Protein AF-A0A482YV62-F1 (afdb_monomer_lite)

Foldseek 3Di:
DDPPPVVVVVVVVVVPPPPPPPPPPFDKDKDKWFWPDKDWDFDDDDPVVLVVVCVVDVPPVPVSVVCVVVPPPRHTQFMWTWTDDPNAIEIETDRYDDPDRIFIWIDTHPDGHHHYYTYGDD

Structure (mmCIF, N/CA/C/O backbone):
data_AF-A0A482YV62-F1
#
_entry.id   AF-A0A482YV62-F1
#
loop_
_atom_site.group_PDB
_atom_site.id
_atom_site.type_symbol
_atom_site.label_atom_id
_atom_site.label_alt_id
_atom_site.label_comp_id
_atom_site.label_asym_id
_atom_site.label_entity_id
_atom_site.label_seq_id
_atom_site.pdbx_PDB_ins_code
_atom_site.Cartn_x
_atom_site.Cartn_y
_atom_site.Cartn_z
_atom_site.occupancy
_atom_site.B_iso_or_equiv
_atom_site.auth_seq_id
_atom_site.auth_comp_id
_atom_site.auth_asym_id
_atom_site.auth_atom_id
_atom_site.pdbx_PDB_model_num
ATOM 1 N N . MET A 1 1 ? 75.853 -0.283 -13.130 1.00 44.97 1 MET A N 1
ATOM 2 C CA . MET A 1 1 ? 74.416 -0.046 -13.407 1.00 44.97 1 MET A CA 1
ATOM 3 C C . MET A 1 1 ? 73.704 0.161 -12.076 1.00 44.97 1 MET A C 1
ATOM 5 O O . MET A 1 1 ? 73.847 -0.661 -11.182 1.00 44.97 1 MET A O 1
ATOM 9 N N . ASN A 1 2 ? 73.066 1.320 -11.905 1.00 40.59 2 ASN A N 1
ATOM 10 C CA . ASN A 1 2 ? 72.618 1.861 -10.618 1.00 40.59 2 ASN A CA 1
ATOM 11 C C . ASN A 1 2 ? 71.328 1.192 -10.106 1.00 40.59 2 ASN A C 1
ATOM 13 O O . ASN A 1 2 ? 70.247 1.453 -10.627 1.00 40.59 2 ASN A O 1
ATOM 17 N N . MET A 1 3 ? 71.416 0.442 -9.002 1.00 46.16 3 MET A N 1
ATOM 18 C CA . MET A 1 3 ? 70.279 -0.147 -8.260 1.00 46.16 3 MET A CA 1
ATOM 19 C C . MET A 1 3 ? 69.354 0.879 -7.562 1.00 46.16 3 MET A C 1
ATOM 21 O O . MET A 1 3 ? 68.554 0.523 -6.704 1.00 46.16 3 MET A O 1
ATOM 25 N N . ARG A 1 4 ? 69.427 2.170 -7.910 1.00 43.56 4 ARG A N 1
ATOM 26 C CA . ARG A 1 4 ? 68.590 3.233 -7.319 1.00 43.56 4 ARG A CA 1
ATOM 27 C C . ARG A 1 4 ? 67.316 3.550 -8.106 1.00 43.56 4 ARG A C 1
ATOM 29 O O . ARG A 1 4 ? 66.460 4.259 -7.586 1.00 43.56 4 ARG A O 1
ATOM 36 N N . GLN A 1 5 ? 67.170 3.048 -9.334 1.00 46.38 5 GLN A N 1
ATOM 37 C CA . GLN A 1 5 ? 66.008 3.367 -10.177 1.00 46.38 5 GLN A CA 1
ATOM 38 C C . GLN A 1 5 ? 64.793 2.459 -9.939 1.00 46.38 5 GLN A C 1
ATOM 40 O O . GLN A 1 5 ? 63.671 2.899 -10.167 1.00 46.38 5 GLN A O 1
ATOM 45 N N . TYR A 1 6 ? 64.975 1.250 -9.400 1.00 47.41 6 TYR A N 1
ATOM 46 C CA . TYR A 1 6 ? 63.864 0.309 -9.206 1.00 47.41 6 TYR A CA 1
ATOM 47 C C . TYR A 1 6 ? 62.937 0.672 -8.038 1.00 47.41 6 TYR A C 1
ATOM 49 O O . TYR A 1 6 ? 61.750 0.367 -8.081 1.00 47.41 6 TYR A O 1
ATOM 57 N N . PHE A 1 7 ? 63.434 1.389 -7.025 1.00 46.47 7 PHE A N 1
ATOM 58 C CA . PHE A 1 7 ? 62.620 1.750 -5.859 1.00 46.47 7 PHE A CA 1
ATOM 59 C C . PHE A 1 7 ? 61.627 2.888 -6.118 1.00 46.47 7 PHE A C 1
ATOM 61 O O . PHE A 1 7 ? 60.624 2.975 -5.419 1.00 46.47 7 PHE A O 1
ATOM 68 N N . LYS A 1 8 ? 61.852 3.747 -7.123 1.00 48.03 8 LYS A N 1
ATOM 69 C CA . LYS A 1 8 ? 60.930 4.860 -7.421 1.00 48.03 8 LYS A CA 1
ATOM 70 C C . LYS A 1 8 ? 59.706 4.436 -8.236 1.00 48.03 8 LYS A C 1
ATOM 72 O O . LYS A 1 8 ? 58.665 5.070 -8.112 1.00 48.03 8 LYS A O 1
ATOM 77 N N . SER A 1 9 ? 59.802 3.357 -9.013 1.00 48.97 9 SER A N 1
ATOM 78 C CA . SER A 1 9 ? 58.699 2.903 -9.874 1.00 48.97 9 SER A CA 1
ATOM 79 C C . SER A 1 9 ? 57.665 2.027 -9.163 1.00 48.97 9 SER A C 1
ATOM 81 O O . SER A 1 9 ? 56.563 1.867 -9.674 1.00 48.97 9 SER A O 1
ATOM 83 N N . ILE A 1 10 ? 57.974 1.487 -7.979 1.00 50.94 10 ILE A N 1
ATOM 84 C CA . ILE A 1 10 ? 57.044 0.615 -7.237 1.00 50.94 10 ILE A CA 1
ATOM 85 C C . ILE A 1 10 ? 55.999 1.438 -6.461 1.00 50.94 10 ILE A C 1
ATOM 87 O O . ILE A 1 10 ? 54.845 1.031 -6.360 1.00 50.94 10 ILE A O 1
ATOM 91 N N . TYR A 1 11 ? 56.351 2.641 -5.995 1.00 46.75 11 TYR A N 1
ATOM 92 C CA . TYR A 1 11 ? 55.418 3.514 -5.266 1.00 46.75 11 TYR A CA 1
ATOM 93 C C . TYR A 1 11 ? 54.310 4.117 -6.145 1.00 46.75 11 TYR A C 1
ATOM 95 O O . TYR A 1 11 ? 53.253 4.467 -5.627 1.00 46.75 11 TYR A O 1
ATOM 103 N N . LEU A 1 12 ? 54.515 4.216 -7.464 1.00 46.97 12 LEU A N 1
ATOM 104 C CA . LEU A 1 12 ? 53.522 4.794 -8.378 1.00 46.97 12 LEU A CA 1
ATOM 105 C C . LEU A 1 12 ? 52.398 3.806 -8.742 1.00 46.97 12 LEU A C 1
ATOM 107 O O . LEU A 1 12 ? 51.297 4.227 -9.080 1.00 46.97 12 LEU A O 1
ATOM 111 N N . VAL A 1 13 ? 52.649 2.496 -8.646 1.00 49.56 13 VAL A N 1
ATOM 112 C CA . VAL A 1 13 ? 51.657 1.463 -9.002 1.00 49.56 13 VAL A CA 1
ATOM 113 C C . VAL A 1 13 ? 50.668 1.212 -7.855 1.00 49.56 13 VAL A C 1
ATOM 115 O O . VAL A 1 13 ? 49.512 0.880 -8.098 1.00 49.56 13 VAL A O 1
ATOM 118 N N . ILE A 1 14 ? 51.080 1.445 -6.605 1.00 50.62 14 ILE A N 1
ATOM 119 C CA . ILE A 1 14 ? 50.249 1.186 -5.415 1.00 50.62 14 ILE A CA 1
ATOM 120 C C . ILE A 1 14 ? 49.208 2.303 -5.179 1.00 50.62 14 ILE A C 1
ATOM 122 O O . ILE A 1 14 ? 48.174 2.071 -4.558 1.00 50.62 14 ILE A O 1
ATOM 126 N N . LEU A 1 15 ? 49.414 3.507 -5.723 1.00 47.06 15 LEU A N 1
ATOM 127 C CA . LEU A 1 15 ? 48.484 4.637 -5.561 1.00 47.06 15 LEU A CA 1
ATOM 128 C C . LEU A 1 15 ? 47.249 4.584 -6.479 1.00 47.06 15 LEU A C 1
ATOM 130 O O . LEU A 1 15 ? 46.304 5.336 -6.259 1.00 47.06 15 LEU A O 1
ATOM 134 N N . LEU A 1 16 ? 47.213 3.688 -7.471 1.00 48.06 16 LEU A N 1
ATOM 135 C CA . LEU A 1 16 ? 46.087 3.560 -8.409 1.00 48.06 16 LEU A CA 1
ATOM 136 C C . LEU A 1 16 ? 45.033 2.520 -7.993 1.00 48.06 16 LEU A C 1
ATOM 138 O O . LEU A 1 16 ? 43.959 2.477 -8.587 1.00 48.06 16 LEU A O 1
ATOM 142 N N . SER A 1 17 ? 45.288 1.704 -6.966 1.00 46.94 17 SER A N 1
ATOM 143 C CA . SER A 1 17 ? 44.348 0.658 -6.531 1.00 46.94 17 SER A CA 1
ATOM 144 C C . SER A 1 17 ? 43.321 1.117 -5.489 1.00 46.94 17 SER A C 1
ATOM 146 O O . SER A 1 17 ? 42.506 0.310 -5.050 1.00 46.94 17 SER A O 1
ATOM 148 N N . VAL A 1 18 ? 43.326 2.391 -5.080 1.00 51.66 18 VAL A N 1
ATOM 149 C CA . VAL A 1 18 ? 42.460 2.905 -4.001 1.00 51.66 18 VAL A CA 1
ATOM 150 C C . VAL A 1 18 ? 41.538 4.010 -4.514 1.00 51.66 18 VAL A C 1
ATOM 152 O O . VAL A 1 18 ? 41.557 5.125 -4.010 1.00 51.66 18 VAL A O 1
ATOM 155 N N . SER A 1 19 ? 40.755 3.767 -5.567 1.00 50.09 19 SER A N 1
ATOM 156 C CA . SER A 1 19 ? 39.755 4.753 -6.027 1.00 50.09 19 SER A CA 1
ATOM 157 C C . SER A 1 19 ? 38.599 4.145 -6.824 1.00 50.09 19 SER A C 1
ATOM 159 O O . SER A 1 19 ? 38.148 4.738 -7.789 1.00 50.09 19 SER A O 1
ATOM 161 N N . PHE A 1 20 ? 38.074 2.984 -6.435 1.00 49.66 20 PHE A N 1
ATOM 162 C CA . PHE A 1 20 ? 36.757 2.554 -6.925 1.00 49.66 20 PHE A CA 1
ATOM 163 C C . PHE A 1 20 ? 35.938 1.926 -5.799 1.00 49.66 20 PHE A C 1
ATOM 165 O O . PHE A 1 20 ? 35.432 0.814 -5.899 1.00 49.66 20 PHE A O 1
ATOM 172 N N . SER A 1 21 ? 35.742 2.687 -4.721 1.00 42.31 21 SER A N 1
ATOM 173 C CA . SER A 1 21 ? 34.504 2.554 -3.954 1.00 42.31 21 SER A CA 1
ATOM 174 C C . SER A 1 21 ? 33.393 3.104 -4.841 1.00 42.31 21 SER A C 1
ATOM 176 O O . SER A 1 21 ? 33.065 4.288 -4.778 1.00 42.31 21 SER A O 1
ATOM 178 N N . ALA A 1 22 ? 32.872 2.267 -5.741 1.00 47.97 22 ALA A N 1
ATOM 179 C CA . ALA A 1 22 ? 31.651 2.569 -6.461 1.00 47.97 22 ALA A CA 1
ATOM 180 C C . ALA A 1 22 ? 30.558 2.735 -5.404 1.00 47.97 22 ALA A C 1
ATOM 182 O O . ALA A 1 22 ? 30.017 1.759 -4.889 1.00 47.97 22 ALA A O 1
ATOM 183 N N . ALA A 1 23 ? 30.284 3.983 -5.026 1.00 53.50 23 ALA A N 1
ATOM 184 C CA . ALA A 1 23 ? 29.089 4.324 -4.290 1.00 53.50 23 ALA A CA 1
ATOM 185 C C . ALA A 1 23 ? 27.930 3.821 -5.148 1.00 53.50 23 ALA A C 1
ATOM 187 O O . ALA A 1 23 ? 27.624 4.401 -6.191 1.00 53.50 23 ALA A O 1
ATOM 188 N N . THR A 1 24 ? 27.333 2.698 -4.758 1.00 52.97 24 THR A N 1
ATOM 189 C CA . THR A 1 24 ? 26.137 2.165 -5.396 1.00 52.97 24 THR A CA 1
ATOM 190 C C . THR A 1 24 ? 25.037 3.185 -5.155 1.00 52.97 24 THR A C 1
ATOM 192 O O . THR A 1 24 ? 24.370 3.175 -4.122 1.00 52.97 24 THR A O 1
ATOM 195 N N . HIS A 1 25 ? 24.906 4.140 -6.074 1.00 50.75 25 HIS A N 1
ATOM 196 C CA . HIS A 1 25 ? 23.808 5.085 -6.091 1.00 50.75 25 HIS A CA 1
ATOM 197 C C . HIS A 1 25 ? 22.528 4.257 -6.156 1.00 50.75 25 HIS A C 1
ATOM 199 O O . HIS A 1 25 ? 22.217 3.648 -7.182 1.00 50.75 25 HIS A O 1
ATOM 205 N N . HIS A 1 26 ? 21.806 4.202 -5.038 1.00 56.00 26 HIS A N 1
ATOM 206 C CA . HIS A 1 26 ? 20.463 3.651 -4.989 1.00 56.00 26 HIS A CA 1
ATOM 207 C C . HIS A 1 26 ? 19.567 4.563 -5.827 1.00 56.00 26 HIS A C 1
ATOM 209 O O . HIS A 1 26 ? 18.967 5.510 -5.320 1.00 56.00 26 HIS A O 1
ATOM 215 N N . GLN A 1 27 ? 19.535 4.317 -7.138 1.00 68.62 27 GLN A N 1
ATOM 216 C CA . GLN A 1 27 ? 18.661 5.039 -8.044 1.00 68.62 27 GLN A CA 1
ATOM 217 C C . GLN A 1 27 ? 17.222 4.791 -7.600 1.00 68.62 27 GLN A C 1
ATOM 219 O O . GLN A 1 27 ? 16.797 3.656 -7.375 1.00 68.62 27 GLN A O 1
ATOM 224 N N . THR A 1 28 ? 16.498 5.887 -7.410 1.00 79.56 28 THR A N 1
ATOM 225 C CA . THR A 1 28 ? 15.061 5.848 -7.174 1.00 79.56 28 THR A CA 1
ATOM 226 C C . THR A 1 28 ? 14.382 6.180 -8.485 1.00 79.56 28 THR A C 1
ATOM 228 O O . THR A 1 28 ? 14.743 7.158 -9.139 1.00 79.56 28 THR A O 1
ATOM 231 N N . ARG A 1 29 ? 13.419 5.356 -8.889 1.00 86.25 29 ARG A N 1
ATOM 232 C CA . ARG A 1 29 ? 12.636 5.571 -10.109 1.00 86.25 29 ARG A CA 1
ATOM 233 C C . ARG A 1 29 ? 11.185 5.807 -9.729 1.00 86.25 29 ARG A C 1
ATOM 235 O O . ARG A 1 29 ? 10.678 5.172 -8.807 1.00 86.25 29 ARG A O 1
ATOM 242 N N . VAL A 1 30 ? 10.528 6.729 -10.427 1.00 90.56 30 VAL A N 1
ATOM 243 C CA . VAL A 1 30 ? 9.073 6.886 -10.361 1.00 90.56 30 VAL A CA 1
ATOM 244 C C . VAL A 1 30 ? 8.467 6.092 -11.509 1.00 90.56 30 VAL A C 1
ATOM 246 O O . VAL A 1 30 ? 8.868 6.266 -12.659 1.00 90.56 30 VAL A O 1
ATOM 249 N N . ILE A 1 31 ? 7.532 5.214 -11.178 1.00 91.75 31 ILE A N 1
ATOM 250 C CA . ILE A 1 31 ? 6.766 4.405 -12.123 1.00 91.75 31 ILE A CA 1
ATOM 251 C C . ILE A 1 31 ? 5.278 4.646 -11.891 1.00 91.75 31 ILE A C 1
ATOM 253 O O . ILE A 1 31 ? 4.874 5.053 -10.800 1.00 91.75 31 ILE A O 1
ATOM 257 N N . GLU A 1 32 ? 4.471 4.397 -12.911 1.00 94.62 32 GLU A N 1
ATOM 258 C CA . GLU A 1 32 ? 3.017 4.379 -12.809 1.00 94.62 32 GLU A CA 1
ATOM 259 C C . GLU A 1 32 ? 2.557 2.926 -12.872 1.00 94.62 32 GLU A C 1
ATOM 261 O O . GLU A 1 32 ? 2.928 2.215 -13.799 1.00 94.62 32 GLU A O 1
ATOM 266 N N . ALA A 1 33 ? 1.830 2.484 -11.848 1.00 94.31 33 ALA A N 1
ATOM 267 C CA . ALA A 1 33 ? 1.430 1.093 -11.669 1.00 94.31 33 ALA A CA 1
ATOM 268 C C . ALA A 1 33 ? -0.089 0.993 -11.483 1.00 94.31 33 ALA A C 1
ATOM 270 O O . ALA A 1 33 ? -0.698 1.873 -10.863 1.00 94.31 33 ALA A O 1
ATOM 271 N N . ASP A 1 34 ? -0.685 -0.078 -11.997 1.00 96.88 34 ASP A N 1
ATOM 272 C CA . ASP A 1 34 ? -2.120 -0.332 -11.927 1.00 96.88 34 ASP A CA 1
ATOM 273 C C . ASP A 1 34 ? -2.525 -0.757 -10.517 1.00 96.88 34 ASP A C 1
ATOM 275 O O . ASP A 1 34 ? -1.854 -1.554 -9.868 1.00 96.88 34 ASP A O 1
ATOM 279 N N . VAL A 1 35 ? -3.645 -0.241 -10.022 1.00 95.69 35 VAL A N 1
ATOM 280 C CA . VAL A 1 35 ? -4.208 -0.618 -8.726 1.00 95.69 35 VAL A CA 1
ATOM 281 C C . VAL A 1 35 ? -4.987 -1.919 -8.880 1.00 95.69 35 VAL A C 1
ATOM 283 O O . VAL A 1 35 ? -6.054 -1.939 -9.491 1.00 95.69 35 VAL A O 1
ATOM 286 N N . ILE A 1 36 ? -4.483 -2.994 -8.270 1.00 95.81 36 ILE A N 1
ATOM 287 C CA . ILE A 1 36 ? -5.157 -4.299 -8.250 1.00 95.81 36 ILE A CA 1
ATOM 288 C C . ILE A 1 36 ? -6.171 -4.349 -7.109 1.00 95.81 36 ILE A C 1
ATOM 290 O O . ILE A 1 36 ? -7.333 -4.706 -7.295 1.00 95.81 36 ILE A O 1
ATOM 294 N N . SER A 1 37 ? -5.723 -4.019 -5.896 1.00 93.75 37 SER A N 1
ATOM 295 C CA . SER A 1 37 ? -6.540 -4.141 -4.691 1.00 93.75 37 SER A CA 1
ATOM 296 C C . SER A 1 37 ? -6.179 -3.077 -3.660 1.00 93.75 37 SER A C 1
ATOM 298 O O . SER A 1 37 ? -5.064 -2.555 -3.619 1.00 93.75 37 SER A O 1
ATOM 300 N N . THR A 1 38 ? -7.142 -2.708 -2.817 1.00 93.38 38 THR A N 1
ATOM 301 C CA . THR A 1 38 ? -6.922 -1.783 -1.702 1.00 93.38 38 THR A CA 1
ATOM 302 C C . THR A 1 38 ? -7.641 -2.300 -0.470 1.00 93.38 38 THR A C 1
ATOM 304 O O . THR A 1 38 ? -8.864 -2.437 -0.476 1.00 93.38 38 THR A O 1
ATOM 307 N N . VAL A 1 39 ? -6.889 -2.526 0.604 1.00 91.69 39 VAL A N 1
ATOM 308 C CA . VAL A 1 39 ? -7.414 -3.005 1.886 1.00 91.69 39 VAL A CA 1
ATOM 309 C C . VAL A 1 39 ? -7.152 -1.980 2.993 1.00 91.69 39 VAL A C 1
ATOM 311 O O . VAL A 1 39 ? -6.055 -1.415 3.052 1.00 91.69 39 VAL A O 1
ATOM 314 N N . PRO A 1 40 ? -8.130 -1.694 3.870 1.00 88.62 40 PRO A N 1
ATOM 315 C CA . PRO A 1 40 ? -7.910 -0.807 5.005 1.00 88.62 40 PRO A CA 1
ATOM 316 C C . PRO A 1 40 ? -6.935 -1.435 6.012 1.00 88.62 40 PRO A C 1
ATOM 318 O O . PRO A 1 40 ? -6.918 -2.645 6.232 1.00 88.62 40 PRO A O 1
ATOM 321 N N . ILE A 1 41 ? -6.114 -0.593 6.631 1.00 83.75 41 ILE A N 1
ATOM 322 C CA . ILE A 1 41 ? -5.229 -0.924 7.747 1.00 83.75 41 ILE A CA 1
ATOM 323 C C . ILE A 1 41 ? -5.804 -0.221 8.968 1.00 83.75 41 ILE A C 1
ATOM 325 O O . ILE A 1 41 ? -5.952 1.001 8.958 1.00 83.75 41 ILE A O 1
ATOM 329 N N . TYR A 1 42 ? -6.070 -0.965 10.031 1.00 80.81 42 TYR A N 1
ATOM 330 C CA . TYR A 1 42 ? -6.561 -0.413 11.288 1.00 80.81 42 TYR A CA 1
ATOM 331 C C . TYR A 1 42 ? -5.481 -0.456 12.370 1.00 80.81 42 TYR A C 1
ATOM 333 O O . TYR A 1 42 ? -4.599 -1.319 12.354 1.00 80.81 42 TYR A O 1
ATOM 341 N N . TYR A 1 43 ? -5.536 0.480 13.316 1.00 69.19 43 TYR A N 1
ATOM 342 C CA . TYR A 1 43 ? -4.814 0.345 14.576 1.00 69.19 43 TYR A CA 1
ATOM 343 C C . TYR A 1 43 ? -5.531 -0.693 15.444 1.00 69.19 43 TYR A C 1
ATOM 345 O O . TYR A 1 43 ? -6.714 -0.544 15.747 1.00 69.19 43 TYR A 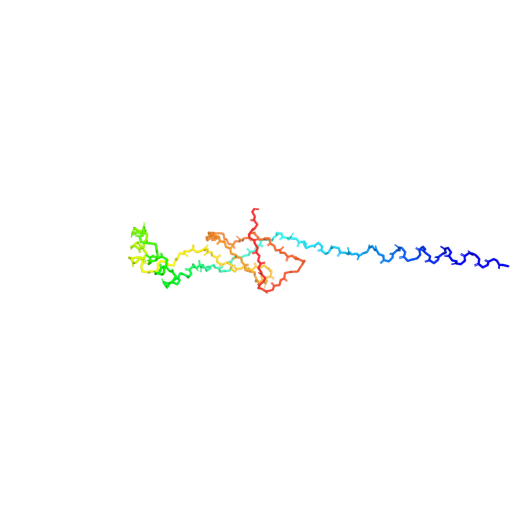O 1
ATOM 353 N N . GLY A 1 44 ? -4.815 -1.739 15.855 1.00 58.47 44 GLY A N 1
ATOM 354 C CA . GLY A 1 44 ? -5.266 -2.599 16.943 1.00 58.47 44 GLY A CA 1
ATOM 355 C C . GLY A 1 44 ? -4.940 -1.919 18.266 1.00 58.47 44 GLY A C 1
ATOM 356 O O . GLY A 1 44 ? -3.779 -1.907 18.666 1.00 58.47 44 GLY A O 1
ATOM 357 N N . TYR A 1 45 ? -5.934 -1.331 18.929 1.00 53.19 45 TYR A N 1
ATOM 358 C CA . TYR A 1 45 ? -5.787 -0.934 20.327 1.00 53.19 45 TYR A CA 1
ATOM 359 C C . TYR A 1 45 ? -6.095 -2.150 21.196 1.00 53.19 45 TYR A C 1
ATOM 361 O O . TYR A 1 45 ? -7.185 -2.713 21.120 1.00 53.19 45 TYR A O 1
ATOM 369 N N . ASN A 1 46 ? -5.123 -2.578 22.002 1.00 53.81 46 ASN A N 1
ATOM 370 C CA . ASN A 1 46 ? -5.386 -3.561 23.040 1.00 53.81 46 ASN A CA 1
ATOM 371 C C . ASN A 1 46 ? -6.067 -2.835 24.204 1.00 53.81 46 ASN A C 1
ATOM 373 O O . ASN A 1 46 ? -5.460 -1.948 24.807 1.00 53.81 46 ASN A O 1
ATOM 377 N N . ARG A 1 47 ? -7.309 -3.222 24.512 1.00 51.41 47 ARG A N 1
ATOM 378 C CA . ARG A 1 47 ? -8.110 -2.692 25.628 1.00 51.41 47 ARG A CA 1
ATOM 379 C C . ARG A 1 47 ? -7.302 -2.614 26.932 1.00 51.41 47 ARG A C 1
ATOM 381 O O . ARG A 1 47 ? -7.394 -1.624 27.644 1.00 51.41 47 ARG A O 1
ATOM 388 N N . SER A 1 48 ? -6.397 -3.573 27.164 1.00 52.56 48 SER A N 1
ATOM 389 C CA . SER A 1 48 ? -5.564 -3.618 28.373 1.00 52.56 48 SER A CA 1
ATOM 390 C C . SER A 1 48 ? -4.614 -2.424 28.539 1.00 52.56 48 SER A C 1
ATOM 392 O O . SER A 1 48 ? -4.286 -2.061 29.666 1.00 52.56 48 SER A O 1
ATOM 394 N N . MET A 1 49 ? -4.140 -1.813 27.446 1.00 53.06 49 MET A N 1
ATOM 395 C CA . MET A 1 49 ? -3.254 -0.643 27.522 1.00 53.06 49 MET A CA 1
ATOM 396 C C . MET A 1 49 ? -4.028 0.615 27.904 1.00 53.06 49 MET A C 1
ATOM 398 O O . MET A 1 49 ? -3.536 1.419 28.692 1.00 53.06 49 MET A O 1
ATOM 402 N N . THR A 1 50 ? -5.242 0.767 27.380 1.00 53.53 50 THR A N 1
ATOM 403 C CA . THR A 1 50 ? -6.115 1.896 27.706 1.00 53.53 50 THR A CA 1
ATOM 404 C C . THR A 1 50 ? -6.651 1.785 29.127 1.00 53.53 50 THR A C 1
ATOM 406 O O . THR A 1 50 ? -6.633 2.778 29.847 1.00 53.53 50 THR A O 1
ATOM 409 N N . ASP A 1 51 ? -7.035 0.582 29.561 1.00 55.88 51 ASP A N 1
ATOM 410 C CA . ASP A 1 51 ? -7.503 0.337 30.928 1.00 55.88 51 ASP A CA 1
ATOM 411 C C . ASP A 1 51 ? -6.434 0.722 31.963 1.00 55.88 51 ASP A C 1
ATOM 413 O O . ASP A 1 51 ? -6.755 1.345 32.971 1.00 55.88 51 ASP A O 1
ATOM 417 N N . ASN A 1 52 ? -5.157 0.410 31.710 1.00 54.50 52 ASN A N 1
ATOM 418 C CA . ASN A 1 52 ? -4.063 0.810 32.600 1.00 54.50 52 ASN A CA 1
ATOM 419 C C . ASN A 1 52 ? -3.836 2.330 32.590 1.00 54.50 52 ASN A C 1
ATOM 421 O O . ASN A 1 52 ? -3.695 2.930 33.652 1.00 54.50 52 ASN A O 1
ATOM 425 N N . TYR A 1 53 ? -3.879 2.967 31.416 1.00 55.12 53 TYR A N 1
ATOM 426 C CA . TYR A 1 53 ? -3.687 4.418 31.288 1.00 55.12 53 TYR A CA 1
ATOM 427 C C . TYR A 1 53 ? -4.820 5.224 31.949 1.00 55.12 53 TYR A C 1
ATOM 429 O O . TYR A 1 53 ? -4.575 6.237 32.601 1.00 55.12 53 TYR A O 1
ATOM 437 N N . CYS A 1 54 ? -6.063 4.753 31.821 1.00 58.53 54 CYS A N 1
ATOM 438 C CA . CYS A 1 54 ? -7.245 5.353 32.442 1.00 58.53 54 CYS A CA 1
ATOM 439 C C . CYS A 1 54 ? -7.330 5.095 33.955 1.00 58.53 54 CYS A C 1
ATOM 441 O O . CYS A 1 54 ? -7.943 5.887 34.668 1.00 58.53 54 CYS A O 1
ATOM 443 N N . LYS A 1 55 ? -6.722 4.012 34.458 1.00 56.50 55 LYS A N 1
ATOM 444 C CA . LYS A 1 55 ? -6.641 3.725 35.899 1.00 56.50 55 LYS A CA 1
ATOM 445 C C . LYS A 1 55 ? -5.576 4.557 36.612 1.00 56.50 55 LYS A C 1
ATOM 447 O O . LYS A 1 55 ? -5.824 4.994 37.728 1.00 56.50 55 LYS A O 1
ATOM 452 N 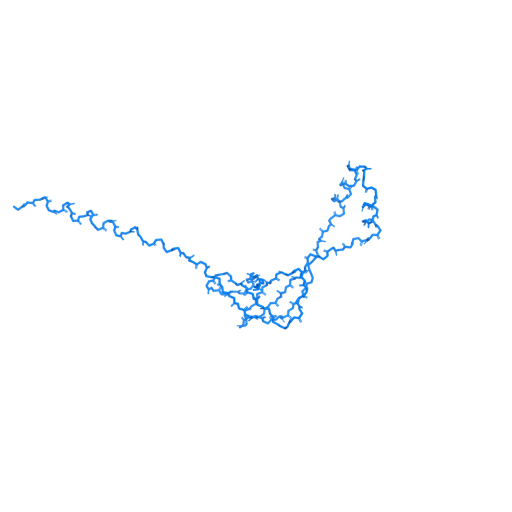N . GLU A 1 56 ? -4.415 4.777 35.995 1.00 56.47 56 GLU A N 1
ATOM 453 C CA . GLU A 1 56 ? -3.315 5.526 36.627 1.00 56.47 56 GLU A CA 1
ATOM 454 C C . GLU A 1 56 ? -3.550 7.042 36.641 1.00 56.47 56 GLU A C 1
ATOM 456 O O . GLU A 1 56 ? -3.174 7.723 37.595 1.00 56.47 56 GLU A O 1
ATOM 461 N N . PHE A 1 57 ? -4.224 7.583 35.625 1.00 53.44 57 PHE A N 1
ATOM 462 C CA . PHE A 1 57 ? -4.539 9.006 35.549 1.00 53.44 57 PHE A CA 1
ATOM 463 C C . PHE A 1 57 ? -6.027 9.234 35.830 1.00 53.44 57 PHE A C 1
ATOM 465 O O . PHE A 1 57 ? -6.840 9.332 34.913 1.00 53.44 57 PHE A O 1
ATOM 472 N N . HIS A 1 58 ? -6.376 9.412 37.108 1.00 51.31 58 HIS A N 1
ATOM 473 C CA . HIS A 1 58 ? -7.721 9.752 37.615 1.00 51.31 58 HIS A CA 1
ATOM 474 C C . HIS A 1 58 ? -8.372 11.024 37.007 1.00 51.31 58 HIS A C 1
ATOM 476 O O . HIS A 1 58 ? -9.447 11.434 37.441 1.00 51.31 58 HIS A O 1
ATOM 482 N N . PHE A 1 59 ? -7.746 11.675 36.022 1.00 47.31 59 PHE A N 1
ATOM 483 C CA . PHE A 1 59 ? -8.101 13.011 35.542 1.00 47.31 59 PHE A CA 1
ATOM 484 C C . PHE A 1 59 ? -8.675 13.082 34.120 1.00 47.31 59 PHE A C 1
ATOM 486 O O . PHE A 1 59 ? -8.894 14.181 33.614 1.00 47.31 59 PHE A O 1
ATOM 493 N N . ILE A 1 60 ? -8.957 11.954 33.460 1.00 48.69 60 ILE A N 1
ATOM 494 C CA . ILE A 1 60 ? -9.468 11.971 32.078 1.00 48.69 60 ILE A CA 1
ATOM 495 C C . ILE A 1 60 ? -10.785 11.193 31.941 1.00 48.69 60 ILE A C 1
ATOM 497 O O . ILE A 1 60 ? -10.938 10.289 31.124 1.00 48.69 60 ILE A O 1
ATOM 501 N N . THR A 1 61 ? -11.784 11.578 32.731 1.00 53.75 61 THR A N 1
ATOM 502 C CA . THR A 1 61 ? -13.104 10.924 32.758 1.00 53.75 61 THR A CA 1
ATOM 503 C C . THR A 1 61 ? -13.849 10.993 31.420 1.00 53.75 61 THR A C 1
ATOM 505 O O . THR A 1 61 ? -14.469 10.017 31.023 1.00 53.75 61 THR A O 1
ATOM 508 N N . ARG A 1 62 ? -13.741 12.084 30.648 1.00 52.41 62 ARG A N 1
ATOM 509 C CA . ARG A 1 62 ? -14.446 12.196 29.351 1.00 52.41 62 ARG A CA 1
ATOM 510 C C . ARG A 1 62 ? -13.854 11.361 28.212 1.00 52.41 62 ARG A C 1
ATOM 512 O O . ARG A 1 62 ? -14.606 10.934 27.344 1.00 52.41 62 ARG A O 1
ATOM 519 N N . ILE A 1 63 ? -12.536 11.152 28.185 1.00 52.81 63 ILE A N 1
ATOM 520 C CA . ILE A 1 63 ? -11.878 10.405 27.095 1.00 52.81 63 ILE A CA 1
ATOM 521 C C . ILE A 1 63 ? -11.995 8.901 27.349 1.00 52.81 63 ILE A C 1
ATOM 523 O O . ILE A 1 63 ? -12.238 8.148 26.4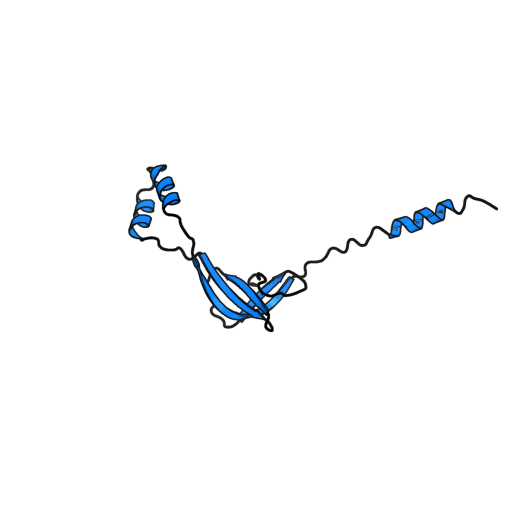17 1.00 52.81 63 ILE A O 1
ATOM 527 N N . CYS A 1 64 ? -11.900 8.462 28.606 1.00 54.56 64 CYS A N 1
ATOM 528 C CA . CYS A 1 64 ? -12.054 7.049 28.949 1.00 54.56 64 CYS A CA 1
ATOM 529 C C . CYS A 1 64 ? -13.500 6.556 28.743 1.00 54.56 64 CYS A C 1
ATOM 531 O O . CYS A 1 64 ? -13.694 5.481 28.182 1.00 54.56 64 CYS A O 1
ATOM 533 N N . SER A 1 65 ? -14.515 7.370 29.070 1.00 53.75 65 SER A N 1
ATOM 534 C CA . SER A 1 65 ? -15.922 7.009 28.826 1.00 53.75 65 SER A CA 1
ATOM 535 C C . SER A 1 65 ? -16.295 6.949 27.338 1.00 53.75 65 SER A C 1
ATOM 537 O O . SER A 1 65 ? -17.074 6.082 26.952 1.00 53.75 65 SER A O 1
ATOM 539 N N . SER A 1 66 ? -15.706 7.788 26.470 1.00 53.03 66 SER A N 1
ATOM 540 C CA . SER A 1 66 ? -15.989 7.704 25.024 1.00 53.03 66 SER A CA 1
ATOM 541 C C . SER A 1 66 ? -15.366 6.471 24.358 1.00 53.03 66 SER A C 1
ATOM 543 O O . SER A 1 66 ? -15.821 6.046 23.297 1.00 53.03 66 SER A O 1
ATOM 545 N N . ILE A 1 67 ? -14.344 5.876 24.981 1.00 50.72 67 ILE A N 1
ATOM 546 C CA . ILE A 1 67 ? -13.690 4.655 24.501 1.00 50.72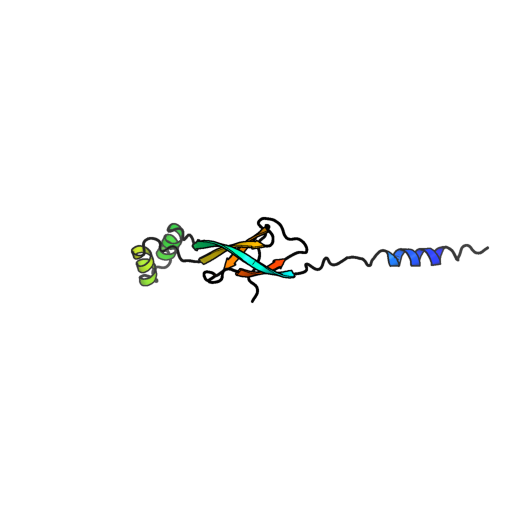 67 ILE A CA 1
ATOM 547 C C . ILE A 1 67 ? -14.495 3.404 24.893 1.00 50.72 67 ILE A C 1
ATOM 549 O O . ILE A 1 67 ? -14.549 2.454 24.109 1.00 50.72 67 ILE A O 1
ATOM 553 N N . GLU A 1 68 ? -15.148 3.406 26.061 1.00 50.72 68 GLU A N 1
ATOM 554 C CA . GLU A 1 68 ? -16.016 2.305 26.508 1.00 50.72 68 GLU A CA 1
ATOM 555 C C . GLU A 1 68 ? -17.322 2.211 25.702 1.00 50.72 68 GLU A C 1
ATOM 557 O O . GLU A 1 68 ? -17.709 1.110 25.306 1.00 50.72 68 GLU A O 1
ATOM 562 N N . GLU A 1 69 ? -17.966 3.342 25.387 1.00 51.06 69 GLU A N 1
ATOM 563 C CA . GLU A 1 69 ? -19.208 3.371 24.589 1.00 51.06 69 GLU A CA 1
ATOM 564 C C . GLU A 1 69 ? -18.987 3.022 23.106 1.00 51.06 69 GLU A C 1
ATOM 566 O O . GLU A 1 69 ? -19.891 2.521 22.439 1.00 51.06 69 GLU A O 1
ATOM 571 N N . ALA A 1 70 ? -17.778 3.235 22.578 1.00 49.62 70 ALA A N 1
ATOM 572 C CA . ALA A 1 70 ? -17.470 3.057 21.158 1.00 49.62 70 ALA A CA 1
ATOM 573 C C . ALA A 1 70 ? -17.143 1.614 20.738 1.00 49.62 70 ALA A C 1
ATOM 575 O O . ALA A 1 70 ? -16.792 1.408 19.575 1.00 49.62 70 ALA A O 1
ATOM 576 N N . GLY A 1 71 ? -17.213 0.630 21.647 1.00 47.31 71 GLY A N 1
ATOM 577 C CA . GLY A 1 71 ? -17.083 -0.795 21.317 1.00 47.31 71 GLY A CA 1
ATOM 578 C C . GLY A 1 71 ? -15.940 -1.094 20.340 1.00 47.31 71 GLY A C 1
ATOM 579 O O . GLY A 1 71 ? -16.185 -1.554 19.233 1.00 47.31 71 GLY A O 1
ATOM 580 N N . MET A 1 72 ? -14.697 -0.774 20.720 1.00 55.75 72 MET A N 1
ATOM 581 C CA . MET A 1 72 ? -13.509 -0.881 19.859 1.00 55.75 72 MET A CA 1
ATOM 582 C C . MET A 1 72 ? -13.714 -0.322 18.440 1.00 55.75 72 MET A C 1
ATOM 584 O O . MET A 1 72 ? -13.662 -1.066 17.455 1.00 55.75 72 MET A O 1
ATOM 588 N N . SER A 1 73 ? -13.864 0.996 18.293 1.00 51.44 73 SER A N 1
ATOM 589 C CA . SER A 1 73 ? -13.743 1.586 16.960 1.00 51.44 73 SER A CA 1
ATOM 590 C C . SER A 1 73 ? -12.297 1.397 16.490 1.00 51.44 73 SER A C 1
ATOM 592 O O . SER A 1 73 ? -11.382 2.098 16.928 1.00 51.44 73 SER A O 1
ATOM 594 N N . GLN A 1 74 ? -12.064 0.398 15.642 1.00 58.62 74 GLN A N 1
ATOM 595 C CA . GLN A 1 74 ? -10.807 0.222 14.933 1.00 58.62 74 GLN A CA 1
ATOM 596 C C . GLN A 1 74 ? -10.487 1.540 14.217 1.00 58.62 74 GLN A C 1
ATOM 598 O O . GLN A 1 74 ? -11.137 1.895 13.233 1.00 58.62 74 GLN A O 1
ATOM 603 N N . MET A 1 75 ? -9.523 2.310 14.729 1.00 69.50 75 MET A N 1
ATOM 604 C CA . MET A 1 75 ? -9.185 3.587 14.108 1.00 69.50 75 MET A CA 1
ATOM 605 C C . MET A 1 75 ? -8.448 3.298 12.803 1.00 69.50 75 MET A C 1
ATOM 607 O O . MET A 1 75 ? -7.422 2.610 12.795 1.00 69.50 75 MET A O 1
ATOM 611 N N . LEU A 1 76 ? -8.978 3.797 11.688 1.00 79.50 76 LEU A N 1
ATOM 612 C CA . LEU A 1 76 ? -8.360 3.634 10.377 1.00 79.50 76 LEU A CA 1
ATOM 613 C C . LEU A 1 76 ? -6.969 4.286 10.380 1.00 79.50 76 LEU A C 1
ATOM 615 O O . LEU A 1 76 ? -6.833 5.499 10.532 1.00 79.50 76 LEU A O 1
ATOM 619 N N . LYS A 1 77 ? -5.930 3.472 10.191 1.00 86.00 77 LYS A N 1
ATOM 620 C CA . LYS A 1 77 ? -4.540 3.920 10.032 1.00 86.00 77 LYS A CA 1
ATOM 621 C C . LYS A 1 77 ? -4.263 4.401 8.613 1.00 86.00 77 LYS A C 1
ATOM 623 O O . LYS A 1 77 ? -3.475 5.322 8.408 1.00 86.00 77 LYS A O 1
ATOM 628 N N . GLY A 1 78 ? -4.878 3.746 7.637 1.00 90.69 78 GLY A N 1
ATOM 629 C CA . GLY A 1 78 ? -4.692 4.027 6.222 1.00 90.69 78 GLY A CA 1
ATOM 630 C C . GLY A 1 78 ? -5.107 2.833 5.380 1.00 90.69 78 GLY A C 1
ATOM 631 O O . GLY A 1 78 ? -5.933 2.031 5.799 1.00 90.69 78 GLY A O 1
ATOM 632 N N . TYR A 1 79 ? -4.507 2.695 4.208 1.00 93.00 79 TYR A N 1
ATOM 633 C CA . TYR A 1 79 ? -4.815 1.654 3.241 1.00 93.00 79 TYR A CA 1
ATOM 634 C C . TYR A 1 79 ? -3.525 1.025 2.732 1.00 93.00 79 TYR A C 1
ATOM 636 O O . TYR A 1 79 ? -2.554 1.727 2.452 1.00 93.00 79 TYR A O 1
ATOM 644 N N . ARG A 1 80 ? -3.513 -0.300 2.601 1.00 93.69 80 ARG A N 1
ATOM 645 C CA . ARG A 1 80 ? -2.500 -1.025 1.839 1.00 93.69 80 ARG A CA 1
ATOM 646 C C . ARG A 1 80 ? -3.056 -1.244 0.445 1.00 93.69 80 ARG A C 1
ATOM 648 O O . ARG A 1 80 ? -4.141 -1.798 0.299 1.00 93.69 80 ARG A O 1
ATOM 655 N N . THR A 1 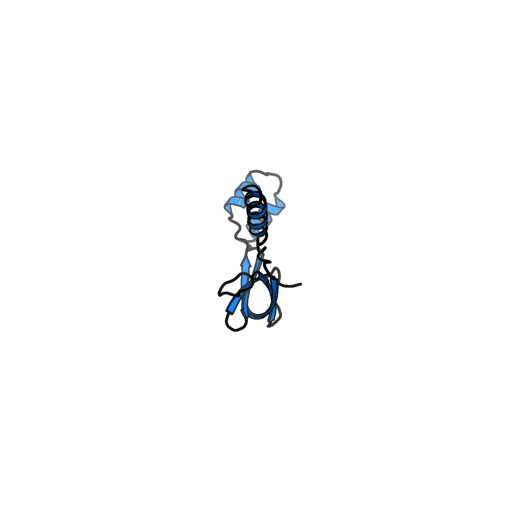81 ? -2.301 -0.819 -0.552 1.00 95.44 81 THR A N 1
ATOM 656 C CA . THR A 1 81 ? -2.662 -0.966 -1.958 1.00 95.44 81 THR A CA 1
ATOM 657 C C . THR A 1 81 ? -1.686 -1.932 -2.609 1.00 95.44 81 THR A C 1
ATOM 659 O O . THR A 1 81 ? -0.472 -1.772 -2.456 1.00 95.44 81 THR A O 1
ATOM 662 N N . GLU A 1 82 ? -2.223 -2.943 -3.281 1.00 96.06 82 GLU A N 1
ATOM 663 C CA . GLU A 1 82 ? -1.485 -3.845 -4.161 1.00 96.06 82 GLU A CA 1
ATOM 664 C C . GLU A 1 82 ? -1.509 -3.268 -5.573 1.00 96.06 82 GLU A C 1
ATOM 666 O O . GLU A 1 82 ? -2.570 -2.880 -6.074 1.00 96.06 82 GLU A O 1
ATOM 671 N N . LEU A 1 83 ? -0.333 -3.194 -6.181 1.00 95.88 83 LEU A N 1
ATOM 672 C CA . LEU A 1 83 ? -0.116 -2.615 -7.494 1.00 95.88 83 LEU A CA 1
ATOM 673 C C . LEU A 1 83 ? 0.464 -3.657 -8.442 1.00 95.88 83 LEU A C 1
ATOM 675 O O . LEU A 1 83 ? 1.283 -4.463 -8.005 1.00 95.88 83 LEU A O 1
ATOM 679 N N . ASP A 1 84 ? 0.091 -3.589 -9.716 1.00 95.44 84 ASP A N 1
ATOM 680 C CA . ASP A 1 84 ? 0.753 -4.306 -10.804 1.00 95.44 84 ASP A CA 1
ATOM 681 C C . ASP A 1 84 ? 1.598 -3.332 -11.621 1.00 95.44 84 ASP A C 1
ATOM 683 O O . ASP A 1 84 ? 1.127 -2.272 -12.036 1.00 95.44 84 ASP A O 1
ATOM 687 N N . TYR A 1 85 ? 2.854 -3.687 -11.851 1.00 93.44 85 TYR A N 1
ATOM 688 C CA . TYR A 1 85 ? 3.705 -3.011 -12.817 1.00 93.44 85 TYR A CA 1
ATOM 689 C C . TYR A 1 85 ? 4.380 -4.066 -13.683 1.00 93.44 85 TYR A C 1
ATOM 691 O O . TYR A 1 85 ? 5.254 -4.781 -13.199 1.00 93.44 85 TYR A O 1
ATOM 699 N N . GLU A 1 86 ? 3.972 -4.170 -14.949 1.00 92.56 86 GLU A N 1
ATOM 700 C CA . GLU A 1 86 ? 4.539 -5.133 -15.907 1.00 92.56 86 GLU A CA 1
ATOM 701 C C . GLU A 1 86 ? 4.520 -6.587 -15.367 1.00 92.56 86 GLU A C 1
ATOM 703 O O . GLU A 1 86 ? 5.462 -7.353 -15.567 1.00 92.56 86 GLU A O 1
ATOM 708 N N . GLY A 1 87 ? 3.459 -6.974 -14.641 1.00 92.00 87 GLY A N 1
ATOM 709 C CA . GLY A 1 87 ? 3.326 -8.296 -14.013 1.00 92.00 87 GLY A CA 1
ATOM 710 C C . GLY A 1 87 ? 4.067 -8.468 -12.680 1.00 92.00 87 GLY A C 1
ATOM 711 O O . GLY A 1 87 ? 4.027 -9.552 -12.090 1.00 92.00 87 GLY A O 1
ATOM 712 N N . ILE A 1 88 ? 4.745 -7.426 -12.187 1.00 91.62 88 ILE A N 1
ATOM 713 C CA . ILE A 1 88 ? 5.395 -7.401 -10.874 1.00 91.62 88 ILE A CA 1
ATOM 714 C C . ILE A 1 88 ? 4.453 -6.769 -9.857 1.00 91.62 88 ILE A C 1
ATOM 716 O O . ILE A 1 88 ? 4.031 -5.620 -10.004 1.00 91.62 88 ILE A O 1
ATOM 720 N N . ARG A 1 89 ? 4.193 -7.487 -8.761 1.00 93.81 89 ARG A N 1
ATOM 721 C CA . ARG A 1 89 ? 3.346 -6.976 -7.682 1.00 93.81 89 ARG A CA 1
ATOM 722 C C . ARG A 1 89 ? 4.130 -6.152 -6.677 1.00 93.81 89 ARG A C 1
ATOM 724 O O . ARG A 1 89 ? 5.089 -6.638 -6.072 1.00 93.81 89 ARG A O 1
ATOM 731 N N . LEU A 1 90 ? 3.658 -4.936 -6.437 1.00 93.56 90 LEU A N 1
ATOM 732 C CA . LEU A 1 90 ? 4.220 -3.989 -5.478 1.00 93.56 90 LEU A CA 1
ATOM 733 C C . LEU A 1 90 ? 3.190 -3.648 -4.401 1.00 93.56 90 LEU A C 1
ATOM 735 O O . LEU A 1 90 ? 1.984 -3.666 -4.641 1.00 93.56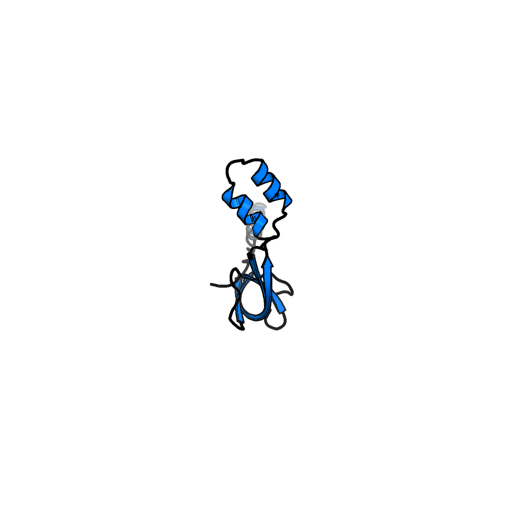 90 LEU A O 1
ATOM 739 N N . TYR A 1 91 ? 3.665 -3.283 -3.210 1.00 92.75 91 TYR A N 1
ATOM 740 C CA . TYR A 1 91 ? 2.792 -2.872 -2.111 1.00 92.75 91 TYR A CA 1
ATOM 741 C C . TYR A 1 91 ? 3.139 -1.472 -1.619 1.00 92.75 91 TYR A C 1
ATOM 743 O O . TYR A 1 91 ? 4.292 -1.176 -1.294 1.00 92.75 91 TYR A O 1
ATOM 751 N N . VAL A 1 92 ? 2.121 -0.623 -1.488 1.00 93.88 92 VAL A N 1
ATOM 752 C CA . VAL A 1 92 ? 2.251 0.733 -0.939 1.00 93.88 92 VAL A CA 1
ATOM 753 C C . VAL A 1 92 ? 1.236 0.968 0.172 1.00 93.88 92 VAL A C 1
ATOM 755 O O . VAL A 1 92 ? 0.151 0.392 0.176 1.00 93.88 92 VAL A O 1
ATOM 758 N N . SER A 1 93 ? 1.598 1.799 1.150 1.00 92.81 93 SER A N 1
ATOM 759 C CA . SER A 1 93 ? 0.680 2.240 2.205 1.00 92.81 93 SER A CA 1
ATOM 760 C C . SER A 1 93 ? 0.343 3.716 2.022 1.00 92.81 93 SER A C 1
ATOM 762 O O . SER A 1 93 ? 1.245 4.545 1.912 1.00 92.81 93 SER A O 1
ATOM 764 N N . THR A 1 94 ? -0.945 4.047 2.016 1.00 91.50 94 THR A N 1
ATOM 765 C CA . THR A 1 94 ? -1.465 5.411 1.858 1.00 91.50 94 THR A CA 1
ATOM 766 C C . THR A 1 94 ? -2.354 5.788 3.034 1.00 91.50 94 THR A C 1
ATOM 768 O O . THR A 1 94 ? -2.976 4.932 3.653 1.00 91.50 94 THR A O 1
ATOM 771 N N . LYS A 1 95 ? -2.431 7.081 3.370 1.00 88.75 95 LYS A N 1
ATOM 772 C CA . LYS A 1 95 ? -3.347 7.555 4.422 1.00 88.75 95 LYS A CA 1
ATOM 773 C C . LYS A 1 95 ? -4.805 7.518 3.952 1.00 88.75 95 LYS A C 1
ATOM 775 O O . LYS A 1 95 ? -5.684 7.089 4.688 1.00 88.75 95 LYS A O 1
ATOM 780 N N . ASN A 1 96 ? -5.035 7.925 2.705 1.00 90.81 96 ASN A N 1
ATOM 781 C CA . ASN A 1 96 ? -6.352 7.961 2.076 1.00 90.81 96 ASN A CA 1
ATOM 782 C C . ASN A 1 96 ? -6.493 6.824 1.062 1.00 90.81 96 ASN A C 1
ATOM 784 O O . ASN A 1 96 ? -5.491 6.352 0.513 1.00 90.81 96 ASN A O 1
ATOM 788 N N . LYS A 1 97 ? -7.736 6.409 0.799 1.00 91.88 97 LYS A N 1
ATOM 789 C CA . LYS A 1 97 ? -8.034 5.406 -0.223 1.00 91.88 97 LYS A CA 1
ATOM 790 C C . LYS A 1 97 ? -7.646 5.969 -1.601 1.00 91.88 97 LYS A C 1
ATOM 792 O O . LYS A 1 97 ? -8.066 7.086 -1.910 1.00 91.88 97 LYS A O 1
ATOM 797 N N . PRO A 1 98 ? -6.872 5.245 -2.424 1.00 90.31 98 PRO A N 1
ATOM 798 C CA . PRO A 1 98 ? -6.647 5.631 -3.811 1.00 90.31 98 PRO A CA 1
ATOM 799 C C . PRO A 1 98 ? -7.982 5.660 -4.558 1.00 90.31 98 PRO A C 1
ATOM 801 O O . PRO A 1 98 ? -8.787 4.740 -4.425 1.00 90.31 98 PRO A O 1
ATOM 804 N N . LEU A 1 99 ? -8.223 6.721 -5.326 1.00 89.31 99 LEU A N 1
ATOM 805 C CA . LEU A 1 99 ? -9.436 6.859 -6.142 1.00 89.31 99 LEU A CA 1
ATOM 806 C C . LEU A 1 99 ? -9.196 6.489 -7.614 1.00 89.31 99 LEU A C 1
ATOM 808 O O . LEU A 1 99 ? -10.144 6.216 -8.342 1.00 89.31 99 LEU A O 1
ATOM 812 N N . GLY A 1 100 ? -7.934 6.499 -8.050 1.00 89.88 100 GLY A N 1
ATOM 813 C CA . GLY A 1 100 ? -7.536 6.206 -9.423 1.00 89.88 100 GLY A CA 1
ATOM 814 C C . GLY A 1 100 ? -7.345 4.715 -9.691 1.00 89.88 100 GLY A C 1
ATOM 815 O O . GLY A 1 100 ? -7.141 3.923 -8.772 1.00 89.88 100 GLY A O 1
ATOM 816 N N . LYS A 1 101 ? -7.371 4.361 -10.981 1.00 93.75 101 LYS A N 1
ATOM 817 C CA . LYS A 1 101 ? -6.988 3.026 -11.467 1.00 93.75 101 LYS A CA 1
ATOM 818 C C . LYS A 1 101 ? -5.476 2.810 -11.458 1.00 93.75 101 LYS A C 1
ATOM 820 O O . LYS A 1 101 ? -5.048 1.669 -11.461 1.00 93.75 101 LYS A O 1
ATOM 825 N N . THR A 1 102 ? -4.693 3.886 -11.415 1.00 94.81 102 THR A N 1
ATOM 826 C CA . THR A 1 102 ? -3.230 3.854 -11.358 1.00 94.81 102 THR A CA 1
ATOM 827 C C . THR A 1 102 ? -2.712 4.674 -10.179 1.00 94.81 102 THR A C 1
ATOM 829 O O . THR A 1 102 ? -3.381 5.587 -9.678 1.00 94.81 102 THR A O 1
ATOM 832 N N . LEU A 1 103 ? -1.503 4.351 -9.721 1.00 93.12 103 LEU A N 1
ATOM 833 C CA . LEU A 1 103 ? -0.747 5.141 -8.756 1.00 93.12 103 LEU A CA 1
ATOM 834 C C . LEU A 1 103 ? 0.685 5.342 -9.238 1.00 93.12 103 LEU A C 1
ATOM 836 O O . LEU A 1 103 ? 1.379 4.398 -9.612 1.00 93.12 103 LEU A O 1
ATOM 840 N N . LYS A 1 104 ? 1.157 6.586 -9.131 1.00 94.25 104 LYS A N 1
ATOM 841 C CA . LYS A 1 104 ? 2.575 6.895 -9.287 1.00 94.25 104 LYS A CA 1
ATOM 842 C C . LYS A 1 104 ? 3.303 6.561 -7.996 1.00 94.25 104 LYS A C 1
ATOM 844 O O . LYS A 1 104 ? 2.999 7.107 -6.932 1.00 94.25 104 LYS A O 1
ATOM 849 N N . VAL A 1 105 ? 4.275 5.665 -8.084 1.00 91.06 105 VAL A N 1
ATOM 850 C CA . VAL A 1 105 ? 5.071 5.225 -6.943 1.00 91.06 105 VAL A CA 1
ATOM 851 C C . VAL A 1 105 ? 6.557 5.367 -7.225 1.00 91.06 105 VAL A C 1
ATOM 853 O O . VAL A 1 105 ? 7.047 5.099 -8.317 1.00 91.06 105 VAL A O 1
ATOM 856 N N . ARG A 1 106 ? 7.288 5.810 -6.209 1.00 91.00 106 ARG A N 1
ATOM 857 C CA . ARG A 1 106 ? 8.738 5.773 -6.145 1.00 91.00 106 ARG A CA 1
ATOM 858 C C . ARG A 1 106 ? 9.171 4.403 -5.638 1.00 91.00 106 ARG A C 1
ATOM 860 O O . ARG A 1 106 ? 8.787 3.995 -4.537 1.00 91.00 106 ARG A O 1
ATOM 867 N N . VAL A 1 107 ? 10.004 3.733 -6.422 1.00 88.25 107 VAL A N 1
ATOM 868 C CA . VAL A 1 107 ? 10.636 2.467 -6.054 1.00 88.25 107 VAL A CA 1
ATOM 869 C C . VAL A 1 107 ? 12.131 2.683 -5.855 1.00 88.25 107 VAL A C 1
ATOM 871 O O . VAL A 1 107 ? 12.764 3.466 -6.567 1.00 88.25 107 VAL A O 1
ATOM 874 N N . TYR A 1 108 ? 12.675 2.033 -4.829 1.00 82.12 108 TYR A N 1
ATOM 875 C CA . TYR A 1 108 ? 14.072 2.147 -4.429 1.00 82.12 108 TYR A CA 1
ATOM 876 C C . TYR A 1 108 ? 14.858 0.947 -4.951 1.00 82.12 108 TYR A C 1
ATOM 878 O O . TYR A 1 108 ? 14.541 -0.189 -4.599 1.00 82.12 108 TYR A O 1
ATOM 886 N N . GLY A 1 109 ? 15.907 1.208 -5.730 1.00 70.75 109 GLY A N 1
ATOM 887 C CA . GLY A 1 109 ? 16.785 0.177 -6.276 1.00 70.75 109 GLY A CA 1
ATOM 888 C C . GLY A 1 109 ? 16.697 0.071 -7.794 1.00 70.75 109 GLY A C 1
ATOM 889 O O . GLY A 1 109 ? 15.758 0.554 -8.419 1.00 70.75 109 GLY A O 1
ATOM 890 N N . GLN A 1 110 ? 17.714 -0.560 -8.380 1.00 67.31 110 GLN A N 1
ATOM 891 C CA . GLN A 1 110 ? 17.823 -0.732 -9.831 1.00 67.31 110 GLN A CA 1
ATOM 892 C C . GLN A 1 110 ? 16.874 -1.814 -10.372 1.00 67.31 110 GLN A C 1
ATOM 894 O O . GLN A 1 110 ? 16.491 -1.745 -11.534 1.00 67.31 110 GLN A O 1
ATOM 899 N N . ASN A 1 111 ? 16.455 -2.764 -9.525 1.00 69.88 111 ASN A N 1
ATOM 900 C CA . ASN A 1 111 ? 15.619 -3.899 -9.911 1.00 69.88 111 ASN A CA 1
ATOM 901 C C . ASN A 1 111 ? 14.306 -3.913 -9.121 1.00 69.88 111 ASN A C 1
ATOM 903 O O . ASN A 1 111 ? 14.313 -3.757 -7.897 1.00 69.88 111 ASN A O 1
ATOM 907 N N . LEU A 1 112 ? 13.202 -4.141 -9.834 1.00 82.19 112 LEU A N 1
ATOM 908 C CA . LEU A 1 112 ? 11.891 -4.422 -9.254 1.00 82.19 112 LEU A CA 1
ATOM 909 C C . LEU A 1 112 ? 11.783 -5.914 -8.944 1.00 82.19 112 LEU A C 1
ATOM 911 O O . LEU A 1 112 ? 12.224 -6.747 -9.735 1.00 82.19 112 LEU A O 1
ATOM 915 N N . TYR A 1 113 ? 11.187 -6.259 -7.808 1.00 82.75 113 TYR A N 1
ATOM 916 C CA . TYR A 1 113 ? 10.925 -7.652 -7.454 1.00 82.75 113 TYR A CA 1
ATOM 917 C C . TYR A 1 113 ? 9.557 -7.819 -6.798 1.00 82.75 113 TYR A C 1
ATOM 919 O O . TYR A 1 113 ? 8.987 -6.888 -6.226 1.00 82.75 113 TYR A O 1
ATOM 927 N N . GLN A 1 114 ? 9.036 -9.042 -6.877 1.00 83.50 114 GLN A N 1
ATOM 928 C CA . GLN A 1 114 ? 7.730 -9.401 -6.341 1.00 83.50 114 GLN A CA 1
ATOM 929 C C . GLN A 1 114 ? 7.651 -9.116 -4.836 1.00 83.50 114 GLN A C 1
ATOM 931 O O . GLN A 1 114 ? 8.488 -9.568 -4.055 1.00 83.50 114 GLN A O 1
ATOM 936 N N . GLY A 1 115 ? 6.614 -8.394 -4.420 1.00 81.06 115 GLY A N 1
ATOM 937 C CA . GLY A 1 115 ? 6.366 -8.080 -3.014 1.00 81.06 115 GLY A CA 1
ATOM 938 C C . GLY A 1 115 ? 7.192 -6.921 -2.461 1.00 81.06 115 GLY A C 1
ATOM 939 O O . GLY A 1 115 ? 7.151 -6.658 -1.255 1.00 81.06 115 GLY A O 1
ATOM 940 N N . GLN A 1 116 ? 7.912 -6.197 -3.317 1.00 85.12 116 GLN A N 1
ATOM 941 C CA . GLN A 1 116 ? 8.668 -5.022 -2.911 1.00 85.12 116 GLN A CA 1
ATOM 942 C C . GLN A 1 116 ? 7.750 -3.915 -2.369 1.00 85.12 116 GLN A C 1
ATOM 944 O O . GLN A 1 116 ? 6.651 -3.656 -2.871 1.00 85.12 116 GLN A O 1
ATOM 949 N N . ARG A 1 117 ? 8.233 -3.218 -1.333 1.00 83.69 117 ARG A N 1
ATOM 950 C CA . ARG A 1 117 ? 7.587 -2.004 -0.825 1.00 83.69 117 ARG A CA 1
ATOM 951 C C . ARG A 1 117 ? 7.929 -0.811 -1.713 1.00 83.69 117 ARG A C 1
ATOM 953 O O . ARG A 1 117 ? 9.103 -0.510 -1.922 1.00 83.69 117 ARG A O 1
ATOM 960 N N . ALA A 1 118 ? 6.901 -0.100 -2.157 1.00 85.50 118 ALA A N 1
ATOM 961 C CA . ALA A 1 118 ? 7.018 1.167 -2.869 1.00 85.50 118 ALA A CA 1
ATOM 962 C C . ALA A 1 118 ? 6.442 2.316 -2.024 1.00 85.50 118 ALA A C 1
ATOM 964 O O . ALA A 1 118 ? 5.719 2.093 -1.050 1.00 85.50 118 ALA A O 1
ATOM 965 N N . THR A 1 119 ? 6.770 3.557 -2.379 1.00 87.50 119 THR A N 1
ATOM 966 C CA . THR A 1 119 ? 6.239 4.766 -1.722 1.00 87.50 119 THR A CA 1
ATOM 967 C C . THR A 1 119 ? 5.487 5.609 -2.739 1.00 87.50 119 THR A C 1
ATOM 969 O O . THR A 1 119 ? 5.949 5.732 -3.863 1.00 87.50 119 THR A O 1
ATOM 972 N N . VAL A 1 120 ? 4.354 6.217 -2.383 1.00 85.31 120 VAL A N 1
ATOM 973 C CA . VAL A 1 120 ? 3.636 7.109 -3.313 1.00 85.31 120 VAL A CA 1
ATOM 974 C C . VAL A 1 120 ? 4.520 8.297 -3.700 1.00 85.31 120 VAL A C 1
ATOM 976 O O . VAL A 1 120 ? 5.099 8.952 -2.830 1.00 85.31 120 VAL A O 1
ATOM 979 N N . ALA A 1 121 ? 4.635 8.558 -5.001 1.00 84.12 121 ALA A N 1
ATOM 980 C CA . ALA A 1 121 ? 5.299 9.747 -5.517 1.00 84.12 121 ALA A CA 1
ATOM 981 C C . ALA A 1 121 ? 4.346 10.950 -5.402 1.00 84.12 121 ALA A C 1
ATOM 983 O O . ALA A 1 121 ? 3.157 10.817 -5.688 1.00 84.12 121 ALA A O 1
ATOM 984 N N . ARG A 1 122 ? 4.864 12.090 -4.929 1.00 73.19 122 ARG A N 1
ATOM 985 C CA . ARG A 1 122 ? 4.120 13.357 -4.873 1.00 73.19 122 ARG A CA 1
ATOM 986 C C . ARG A 1 122 ? 4.100 14.034 -6.232 1.00 73.19 122 ARG A C 1
ATOM 988 O O . ARG A 1 122 ? 5.135 13.924 -6.927 1.00 73.19 122 ARG A O 1
#

Secondary structure (DSSP, 8-state):
--TTSHHHHHHHHHTTSS---------EEEEEEEEEEEEEEEE---HHHHHHHHHH-TT-HHHHHHHHHTT---EEEEEEEEEEETTEEEEEEESS---SSEEEEEEESSS--TTEE-EE--

Sequence (122 aa):
MNMRQYFKSIYLVILLSVSFSAATHHQTRVIEADVISTVPIYYGYNRSMTDNYCKEFHFITRICSSIEEAGMSQMLKGYRTELDYEGIRLYVSTKNKPLGKTLKVRVYGQNLYQGQRATVAR

pLDDT: mean 70.6, std 19.45, range [40.59, 96.88]

Radius of gyration: 28.54 Å; chains: 1; bounding box: 94×23×54 Å